Protein AF-A0A2N7YDP6-F1 (afdb_monomer_lite)

Radius of gyration: 19.41 Å; chains: 1; bounding box: 34×48×50 Å

Foldseek 3Di:
DPDDPDPVVCVVPPDDDVVVVVVVVCVVVVPDLLNVLVVVLVVLCVQVVCVVVCVCVPPFDFDADPVRHTDDRDDPPRDNPDDSVNSVPDDD

Secondary structure (DSSP, 8-state):
--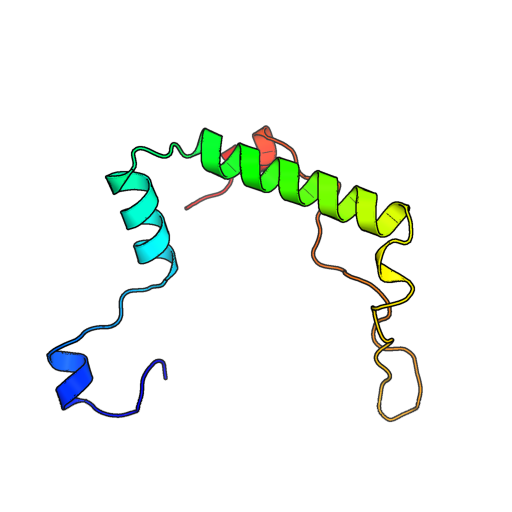S-S-HHHHHHS----HHHHHHHHHHHHT--HHHHHHHHHHHHHHHHHHHHTTTTTTT---EE-TTS-EEE-S-----TT--HHHHHTS--

pLDDT: mean 94.13, std 8.41, range [51.47, 98.62]

Structure (mmCIF, N/CA/C/O backbone):
data_AF-A0A2N7YDP6-F1
#
_entry.id   AF-A0A2N7YDP6-F1
#
loop_
_atom_site.group_PDB
_atom_site.id
_atom_site.type_symbol
_atom_site.label_atom_id
_atom_site.label_alt_id
_atom_site.label_comp_id
_atom_site.label_asym_id
_atom_site.label_entity_id
_atom_site.label_seq_id
_atom_site.pdbx_PDB_ins_code
_atom_site.Cartn_x
_atom_site.Cartn_y
_atom_site.Cartn_z
_atom_site.occupancy
_atom_site.B_iso_or_equiv
_atom_site.auth_seq_id
_atom_site.auth_comp_id
_atom_site.auth_asym_id
_atom_site.auth_atom_id
_atom_site.pdbx_PDB_model_num
ATOM 1 N N . LEU A 1 1 ? -2.154 -24.333 0.388 1.00 51.47 1 LEU A N 1
ATOM 2 C CA . LEU A 1 1 ? -1.801 -24.723 -1.000 1.00 51.47 1 LEU A CA 1
ATOM 3 C C . LEU A 1 1 ? -2.597 -23.850 -1.968 1.00 51.47 1 LEU A C 1
ATOM 5 O O . LEU A 1 1 ? -3.813 -23.846 -1.855 1.00 51.47 1 LEU A O 1
ATOM 9 N N . MET A 1 2 ? -1.957 -23.125 -2.893 1.00 57.38 2 MET A N 1
ATOM 10 C CA . MET A 1 2 ? -2.670 -22.362 -3.936 1.00 57.38 2 MET A CA 1
ATOM 11 C C . MET A 1 2 ? -3.343 -23.313 -4.941 1.00 57.38 2 MET A C 1
ATOM 13 O O . MET A 1 2 ? -2.690 -24.218 -5.454 1.00 57.38 2 MET A O 1
ATOM 17 N N . GLY A 1 3 ? -4.647 -23.161 -5.198 1.00 65.31 3 GLY A N 1
ATOM 18 C CA . GLY A 1 3 ? -5.423 -23.940 -6.182 1.00 65.31 3 GLY A CA 1
ATOM 19 C C . GLY A 1 3 ? -6.442 -24.924 -5.580 1.00 65.31 3 GLY A C 1
ATOM 20 O O . GLY A 1 3 ? -6.437 -25.182 -4.383 1.00 65.31 3 GLY A O 1
ATOM 21 N N . SER A 1 4 ? -7.296 -25.507 -6.427 1.00 71.50 4 SER A N 1
ATOM 22 C CA . SER A 1 4 ? -8.474 -26.320 -6.055 1.00 71.50 4 SER A CA 1
ATOM 23 C C . SER A 1 4 ? -8.188 -27.730 -5.503 1.00 71.50 4 SER A C 1
ATOM 25 O O . SER A 1 4 ? -9.113 -28.516 -5.334 1.00 71.50 4 SER A O 1
ATOM 27 N N . GLY A 1 5 ? -6.921 -28.089 -5.264 1.00 81.19 5 GLY A N 1
ATOM 28 C CA . GLY A 1 5 ? -6.523 -29.449 -4.862 1.00 81.19 5 GLY A CA 1
ATOM 29 C C . GLY A 1 5 ? -6.540 -30.491 -5.993 1.00 81.19 5 GLY A C 1
ATOM 30 O O . GLY A 1 5 ? -6.321 -31.668 -5.737 1.00 81.19 5 GLY A O 1
ATOM 31 N N . ASN A 1 6 ? -6.769 -30.081 -7.245 1.00 87.38 6 ASN A N 1
ATOM 32 C CA . ASN A 1 6 ? -6.819 -30.974 -8.404 1.00 87.38 6 ASN A CA 1
ATOM 33 C C . ASN A 1 6 ? -5.473 -31.010 -9.153 1.00 87.38 6 ASN A C 1
ATOM 35 O O . ASN A 1 6 ? -5.137 -30.082 -9.892 1.00 87.38 6 ASN A O 1
ATOM 39 N N . GLU A 1 7 ? -4.704 -32.085 -8.976 1.00 87.00 7 GLU A N 1
ATOM 40 C CA . GLU A 1 7 ? -3.356 -32.223 -9.553 1.00 87.00 7 GLU A CA 1
ATOM 41 C C . GLU A 1 7 ? -3.354 -32.297 -11.083 1.00 87.00 7 GLU A C 1
ATOM 43 O O . GLU A 1 7 ? -2.520 -31.663 -11.730 1.00 87.00 7 GLU A O 1
ATOM 48 N N . ARG A 1 8 ? -4.338 -32.988 -11.676 1.00 89.62 8 ARG A N 1
ATOM 49 C CA . ARG A 1 8 ? -4.477 -33.090 -13.136 1.00 89.62 8 ARG A CA 1
ATOM 50 C C . ARG A 1 8 ? -4.670 -31.714 -13.775 1.00 89.62 8 ARG A C 1
ATOM 52 O O . ARG A 1 8 ? -4.057 -31.423 -14.798 1.00 89.62 8 ARG A O 1
ATOM 59 N N . LEU A 1 9 ? -5.508 -30.866 -13.175 1.00 85.31 9 LEU A N 1
ATOM 60 C CA . LEU A 1 9 ? -5.733 -29.504 -13.666 1.00 85.31 9 LEU A CA 1
ATOM 61 C C . LEU A 1 9 ? -4.508 -28.612 -13.473 1.00 85.31 9 LEU A C 1
ATOM 63 O O . LEU A 1 9 ? -4.180 -27.861 -14.382 1.00 85.31 9 LEU A O 1
ATOM 67 N N . ARG A 1 10 ? -3.802 -28.715 -12.341 1.00 83.94 10 ARG A N 1
ATOM 68 C CA . ARG A 1 10 ? -2.563 -27.949 -12.117 1.00 83.94 10 ARG A CA 1
ATOM 69 C C . ARG A 1 10 ? -1.466 -28.289 -13.121 1.00 83.94 10 ARG A C 1
ATOM 71 O O . ARG A 1 10 ? -0.702 -27.404 -13.482 1.00 83.94 10 ARG A O 1
ATOM 78 N N . HIS A 1 11 ? -1.393 -29.541 -13.570 1.00 84.00 11 HIS A N 1
ATOM 79 C CA . HIS A 1 11 ? -0.424 -29.942 -14.587 1.00 84.00 11 HIS A CA 1
ATOM 80 C C . HIS A 1 11 ? -0.721 -29.304 -15.955 1.00 84.00 11 HIS A C 1
ATOM 82 O O . HIS A 1 11 ? 0.196 -28.847 -16.626 1.00 84.00 11 HIS A O 1
ATOM 88 N N . GLY A 1 12 ? -1.998 -29.234 -16.356 1.00 87.62 12 GLY A N 1
ATOM 89 C CA . GLY A 1 12 ? -2.403 -28.603 -17.622 1.00 87.62 12 GLY A CA 1
ATOM 90 C C . GLY A 1 12 ? -2.492 -27.073 -17.572 1.00 87.62 12 GLY A C 1
ATOM 91 O O . GLY A 1 12 ? -2.331 -26.410 -18.592 1.00 87.62 12 GLY A O 1
ATOM 92 N N . HIS A 1 13 ? -2.743 -26.512 -16.388 1.00 85.00 13 HIS A N 1
ATOM 93 C CA . HIS A 1 13 ? -2.928 -25.081 -16.153 1.00 85.00 13 HIS A CA 1
ATOM 94 C C . HIS A 1 13 ? -2.135 -24.654 -14.912 1.00 85.00 13 HIS A C 1
ATOM 96 O O . HIS A 1 13 ? -2.716 -24.451 -13.837 1.00 85.00 13 HIS A O 1
ATOM 102 N N . PRO A 1 14 ? -0.800 -24.555 -15.024 1.00 81.19 14 PRO A N 1
ATOM 103 C CA . PRO A 1 14 ? 0.016 -24.089 -13.917 1.00 81.19 14 PRO A CA 1
ATOM 104 C C . PRO A 1 14 ? -0.381 -22.657 -13.544 1.00 81.19 14 PRO A C 1
ATOM 106 O O . PRO A 1 14 ? -0.607 -21.808 -14.405 1.00 81.19 14 PRO A O 1
ATOM 109 N N . GLN A 1 15 ? -0.483 -22.388 -12.243 1.00 82.75 15 GLN A N 1
ATOM 110 C CA . GLN A 1 15 ? -0.741 -21.043 -11.736 1.00 82.75 15 GLN A CA 1
ATOM 111 C C . GLN A 1 15 ? 0.588 -20.319 -11.540 1.00 82.75 15 GLN A C 1
ATOM 113 O O . GLN A 1 15 ? 1.398 -20.721 -10.704 1.00 82.75 15 GLN A O 1
ATOM 118 N N . SER A 1 16 ? 0.800 -19.250 -12.301 1.00 87.62 16 SER A N 1
ATOM 119 C CA . SER A 1 16 ? 1.960 -18.377 -12.138 1.00 87.62 16 SER A CA 1
ATOM 120 C C . SER A 1 16 ? 1.883 -17.591 -10.828 1.00 87.62 16 SER A C 1
ATOM 122 O O . SER A 1 16 ? 0.801 -17.262 -10.331 1.00 87.62 16 SER A O 1
ATOM 124 N N . HIS A 1 17 ? 3.049 -17.263 -10.270 1.00 90.38 17 HIS A N 1
ATOM 125 C CA . HIS A 1 17 ? 3.141 -16.341 -9.144 1.00 90.38 17 HIS A CA 1
ATOM 126 C C . HIS A 1 17 ? 2.564 -14.977 -9.548 1.00 90.38 17 HIS A C 1
ATOM 128 O O . HIS A 1 17 ? 2.919 -14.452 -10.601 1.00 90.38 17 HIS A O 1
ATOM 134 N N . GLN A 1 18 ? 1.700 -14.380 -8.722 1.00 92.81 18 GLN A N 1
ATOM 135 C CA . GLN A 1 18 ? 0.988 -13.151 -9.106 1.00 92.81 18 GLN A CA 1
ATOM 136 C C . GLN A 1 18 ? 1.932 -11.962 -9.343 1.00 92.81 18 GLN A C 1
ATOM 138 O O . GLN A 1 18 ? 1.667 -11.154 -10.225 1.00 92.81 18 GLN A O 1
ATOM 143 N N . GLY A 1 19 ? 3.071 -11.900 -8.640 1.00 94.06 19 GLY A N 1
ATOM 144 C CA . GLY A 1 19 ? 4.123 -10.916 -8.935 1.00 94.06 19 GLY A CA 1
ATOM 145 C C . GLY A 1 19 ? 4.676 -11.049 -10.361 1.00 94.06 19 GLY A C 1
ATOM 146 O O . GLY A 1 19 ? 4.771 -10.057 -11.069 1.00 94.06 19 GLY A O 1
ATOM 147 N N . VAL A 1 20 ? 4.894 -12.283 -10.837 1.00 95.25 20 VAL A N 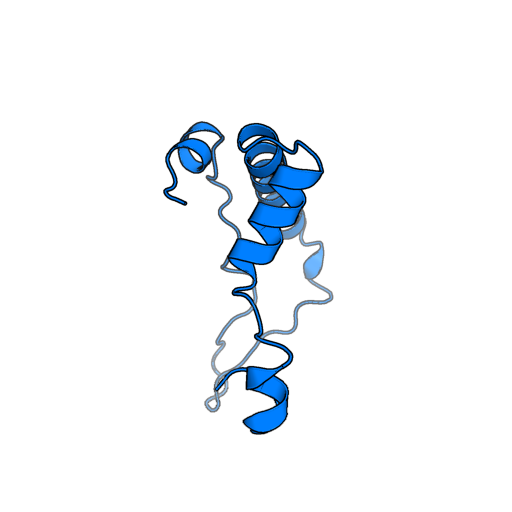1
ATOM 148 C CA . VAL A 1 20 ? 5.359 -12.548 -12.212 1.00 95.25 20 VAL A CA 1
ATOM 149 C C . VAL A 1 20 ? 4.284 -12.179 -13.235 1.00 95.25 20 VAL A C 1
ATOM 151 O O . VAL A 1 20 ? 4.602 -11.702 -14.318 1.00 95.25 20 VAL A O 1
ATOM 154 N N . CYS A 1 21 ? 3.002 -12.365 -12.903 1.00 95.44 21 CYS A N 1
ATOM 155 C CA . CYS A 1 21 ? 1.911 -11.877 -13.747 1.00 95.44 21 CYS A CA 1
ATOM 156 C C . CYS A 1 21 ? 1.933 -10.343 -13.869 1.00 95.44 21 CYS A C 1
ATOM 158 O O . CYS A 1 21 ? 1.725 -9.824 -14.963 1.00 95.44 21 CYS A O 1
ATOM 160 N N . GLY A 1 22 ? 2.205 -9.629 -12.771 1.00 96.56 22 GLY A N 1
ATOM 161 C CA . GLY A 1 22 ? 2.383 -8.174 -12.776 1.00 96.56 22 GLY A CA 1
ATOM 162 C C . GLY A 1 22 ? 3.551 -7.736 -13.660 1.00 96.56 22 GLY A C 1
ATOM 163 O O . GLY A 1 22 ? 3.370 -6.884 -14.529 1.00 96.56 22 GLY A O 1
ATOM 164 N N . ASP A 1 23 ? 4.709 -8.384 -13.513 1.00 96.88 23 ASP A N 1
ATOM 165 C CA . ASP A 1 23 ? 5.895 -8.117 -14.338 1.00 96.88 23 ASP A CA 1
ATOM 166 C C . ASP A 1 23 ? 5.645 -8.404 -15.823 1.00 96.88 23 ASP A C 1
ATOM 168 O O . ASP A 1 23 ? 6.109 -7.661 -16.691 1.00 96.88 23 ASP A O 1
ATOM 172 N N . ALA A 1 24 ? 4.889 -9.462 -16.135 1.00 96.94 24 ALA A N 1
ATOM 173 C CA . ALA A 1 24 ? 4.526 -9.802 -17.505 1.00 96.94 24 ALA A CA 1
ATOM 174 C C . ALA A 1 24 ? 3.670 -8.703 -18.146 1.00 96.94 24 ALA A 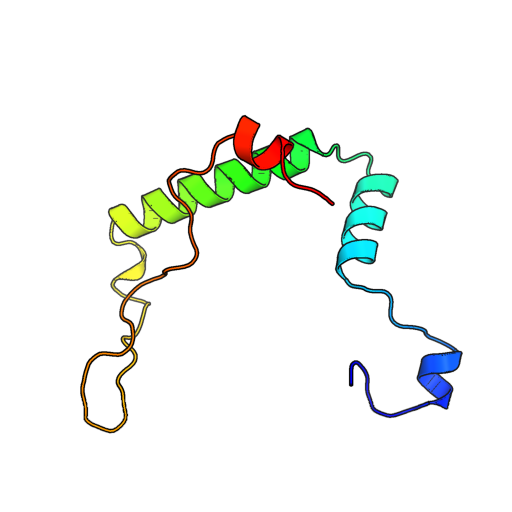C 1
ATOM 176 O O . ALA A 1 24 ? 3.975 -8.278 -19.258 1.00 96.94 24 ALA A O 1
ATOM 177 N N . ILE A 1 25 ? 2.657 -8.194 -17.436 1.00 98.12 25 ILE A N 1
ATOM 178 C CA . ILE A 1 25 ? 1.835 -7.072 -17.915 1.00 98.12 25 ILE A CA 1
ATOM 179 C C . ILE A 1 25 ? 2.709 -5.832 -18.126 1.00 98.12 25 ILE A C 1
ATOM 181 O O . ILE A 1 25 ? 2.662 -5.234 -19.196 1.00 98.12 25 ILE A O 1
ATOM 185 N N . ALA A 1 26 ? 3.545 -5.474 -17.147 1.00 98.25 26 ALA A N 1
ATOM 186 C CA . ALA A 1 26 ? 4.428 -4.316 -17.265 1.00 98.25 26 ALA A CA 1
ATOM 187 C C . ALA A 1 26 ? 5.376 -4.435 -18.471 1.00 98.25 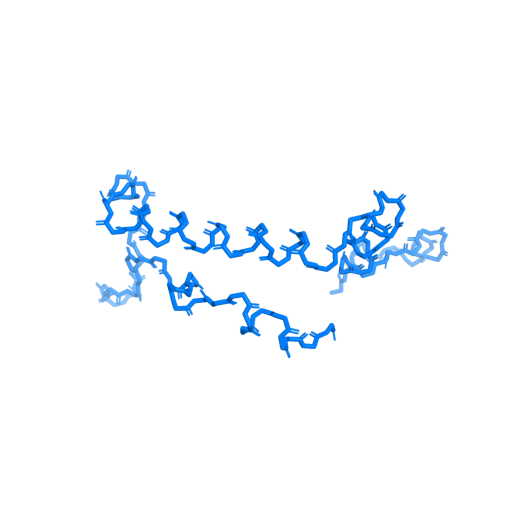26 ALA A C 1
ATOM 189 O O . ALA A 1 26 ? 5.548 -3.477 -19.221 1.00 98.25 26 ALA A O 1
ATOM 190 N N . SER A 1 27 ? 5.927 -5.628 -18.705 1.00 98.00 27 SER A N 1
ATOM 191 C CA . SER A 1 27 ? 6.816 -5.907 -19.838 1.00 98.00 27 SER A CA 1
ATOM 192 C C . SER A 1 27 ? 6.092 -5.838 -21.184 1.00 98.00 27 SER A C 1
ATOM 194 O O . SER A 1 27 ? 6.631 -5.285 -22.139 1.00 98.00 27 SER A O 1
ATOM 196 N N . MET A 1 28 ? 4.879 -6.394 -21.270 1.00 98.31 28 MET A N 1
ATOM 197 C CA . MET A 1 28 ? 4.074 -6.413 -22.497 1.00 98.31 28 MET A CA 1
ATOM 198 C C . MET A 1 28 ? 3.593 -5.015 -22.892 1.00 98.31 28 MET A C 1
ATOM 200 O O . MET A 1 28 ? 3.609 -4.674 -24.071 1.00 98.31 28 MET A O 1
ATOM 204 N N . GLU A 1 29 ? 3.206 -4.207 -21.907 1.00 98.44 29 GLU A N 1
ATOM 205 C CA . GLU A 1 29 ? 2.655 -2.864 -22.115 1.00 98.44 29 GLU A CA 1
ATOM 206 C C . GLU A 1 29 ? 3.727 -1.758 -22.080 1.00 98.44 29 GLU A C 1
ATOM 208 O O . GLU A 1 29 ? 3.418 -0.581 -22.261 1.00 98.44 29 GLU A O 1
ATOM 213 N N . GLY A 1 30 ? 4.997 -2.106 -21.841 1.00 98.19 30 GLY A N 1
ATOM 214 C CA . GLY A 1 30 ? 6.099 -1.142 -21.777 1.00 98.19 30 GLY A CA 1
ATOM 215 C C . GLY A 1 30 ? 6.023 -0.182 -20.583 1.00 98.19 30 GLY A C 1
ATOM 216 O O . GLY A 1 30 ? 6.469 0.961 -20.680 1.00 98.19 30 GLY A O 1
ATOM 217 N N . ILE A 1 31 ? 5.456 -0.622 -19.457 1.00 98.44 31 ILE A N 1
ATOM 218 C CA . ILE A 1 31 ? 5.345 0.175 -18.231 1.00 98.44 31 ILE A CA 1
ATOM 219 C C . ILE A 1 31 ? 6.673 0.096 -17.477 1.00 98.44 31 ILE A C 1
ATOM 221 O O . ILE A 1 31 ? 7.069 -0.966 -16.998 1.00 98.44 31 ILE A O 1
ATOM 225 N N . SER A 1 32 ? 7.369 1.227 -17.368 1.00 98.19 32 SER A N 1
ATOM 226 C CA . SER A 1 32 ? 8.683 1.270 -16.727 1.00 98.19 32 SER A CA 1
ATOM 227 C C . SER A 1 32 ? 8.597 1.160 -15.199 1.00 98.19 32 SER A C 1
ATOM 229 O O . SER A 1 32 ? 7.574 1.479 -14.586 1.00 98.19 32 SER A O 1
ATOM 231 N N . ARG A 1 33 ? 9.707 0.762 -14.563 1.00 97.75 33 ARG A N 1
ATOM 232 C CA . ARG A 1 33 ? 9.831 0.734 -13.097 1.00 97.75 33 ARG A CA 1
ATOM 233 C C . ARG A 1 33 ? 9.550 2.106 -12.483 1.00 97.75 33 ARG A C 1
ATOM 235 O O . ARG A 1 33 ? 8.857 2.189 -11.477 1.00 97.75 33 ARG A O 1
ATOM 242 N N . GLU A 1 34 ? 10.022 3.177 -13.112 1.00 98.12 34 GLU A N 1
ATOM 243 C CA . GLU A 1 34 ? 9.809 4.549 -12.647 1.00 98.12 34 GLU A CA 1
ATOM 244 C C . GLU A 1 34 ? 8.324 4.932 -12.684 1.00 98.12 34 GLU A C 1
ATOM 246 O O . GLU A 1 34 ? 7.847 5.614 -11.780 1.00 98.12 34 GLU A O 1
ATOM 251 N N . ALA A 1 35 ? 7.573 4.475 -13.694 1.00 98.44 35 ALA A N 1
ATOM 252 C CA . ALA A 1 35 ? 6.132 4.708 -13.776 1.00 98.44 35 ALA A CA 1
ATOM 253 C C . ALA A 1 35 ? 5.363 3.948 -12.680 1.00 98.44 35 ALA A C 1
ATOM 255 O O . ALA A 1 35 ? 4.442 4.503 -12.073 1.00 98.44 35 ALA A O 1
ATOM 256 N N . LEU A 1 36 ? 5.764 2.704 -12.392 1.00 98.44 36 LEU A N 1
ATOM 257 C CA . LEU A 1 36 ? 5.207 1.910 -11.292 1.00 98.44 36 LEU A CA 1
ATOM 258 C C . LEU A 1 36 ? 5.494 2.565 -9.932 1.00 98.44 36 LEU A C 1
ATOM 260 O O . LEU A 1 36 ? 4.573 2.756 -9.134 1.00 98.44 36 LEU A O 1
ATOM 264 N N . ASP A 1 37 ? 6.740 2.981 -9.696 1.00 98.50 37 ASP A N 1
ATOM 265 C CA . ASP A 1 37 ? 7.148 3.659 -8.462 1.00 98.50 37 ASP A CA 1
ATOM 266 C C . ASP A 1 37 ? 6.448 5.021 -8.308 1.00 98.50 37 ASP A C 1
ATOM 268 O O . ASP A 1 37 ? 6.020 5.378 -7.209 1.00 98.50 37 ASP A O 1
ATOM 272 N N . ALA A 1 38 ? 6.249 5.770 -9.398 1.00 98.56 38 ALA A N 1
ATOM 273 C CA . ALA A 1 38 ? 5.515 7.035 -9.369 1.00 98.56 38 ALA A CA 1
ATOM 274 C C . ALA A 1 38 ? 4.054 6.844 -8.927 1.00 98.56 38 ALA A C 1
ATOM 276 O O . ALA A 1 38 ? 3.550 7.616 -8.105 1.00 98.56 38 ALA A O 1
ATOM 277 N N . LEU A 1 39 ? 3.384 5.796 -9.421 1.00 98.56 39 LEU A N 1
ATOM 278 C CA . LEU A 1 39 ? 2.032 5.453 -8.982 1.00 98.56 39 LEU A CA 1
ATOM 279 C C . LEU A 1 39 ? 2.010 5.018 -7.511 1.00 98.56 39 LEU A C 1
ATOM 281 O O . LEU A 1 39 ? 1.125 5.439 -6.762 1.00 98.56 39 LEU A O 1
ATOM 285 N N . ALA A 1 40 ? 2.985 4.216 -7.078 1.00 98.38 40 ALA A N 1
ATOM 286 C CA . ALA A 1 40 ? 3.100 3.790 -5.686 1.00 98.38 40 ALA A CA 1
ATOM 287 C C . ALA A 1 40 ? 3.288 4.988 -4.737 1.00 98.38 40 ALA A C 1
ATOM 289 O O . ALA A 1 40 ? 2.596 5.084 -3.721 1.00 98.38 40 ALA A O 1
ATOM 290 N N . LEU A 1 41 ? 4.153 5.943 -5.095 1.00 98.62 41 LEU A N 1
ATOM 291 C CA . LEU A 1 41 ? 4.366 7.173 -4.331 1.00 98.62 41 LEU A CA 1
ATOM 292 C C . LEU A 1 41 ? 3.090 8.018 -4.237 1.00 98.62 41 LEU A C 1
ATOM 294 O O . LEU A 1 41 ? 2.740 8.503 -3.161 1.00 98.62 41 LEU A O 1
ATOM 298 N N . GLU A 1 42 ? 2.382 8.193 -5.353 1.00 98.62 42 GLU A N 1
ATOM 299 C CA . GLU A 1 42 ? 1.119 8.933 -5.379 1.00 98.62 42 GLU A CA 1
ATOM 300 C C . GLU A 1 42 ? 0.050 8.254 -4.510 1.00 98.62 42 GLU A C 1
ATOM 302 O O . GLU A 1 42 ? -0.670 8.925 -3.767 1.00 98.62 42 GLU A O 1
ATOM 307 N N . SER A 1 43 ? -0.020 6.921 -4.536 1.00 98.62 43 SER A N 1
ATOM 308 C CA . SER A 1 43 ? -0.915 6.154 -3.667 1.00 98.62 43 SER A CA 1
ATOM 309 C C . SER A 1 43 ? -0.618 6.403 -2.185 1.00 98.62 43 SER A C 1
ATOM 311 O O . SER A 1 43 ? -1.545 6.652 -1.413 1.00 98.62 43 SER A O 1
ATOM 313 N N . GLN A 1 44 ? 0.659 6.396 -1.787 1.00 98.56 44 GLN A N 1
ATOM 314 C CA . GLN A 1 44 ? 1.072 6.666 -0.403 1.00 98.56 44 GLN A CA 1
ATOM 315 C C . GLN A 1 44 ? 0.691 8.083 0.043 1.00 98.56 44 GLN A C 1
ATOM 317 O O . GLN A 1 44 ? 0.110 8.266 1.114 1.00 98.56 44 GLN A O 1
ATOM 322 N N . LYS A 1 45 ? 0.921 9.087 -0.813 1.00 98.31 45 LYS A N 1
ATOM 323 C CA . LYS A 1 45 ? 0.522 10.480 -0.547 1.00 98.31 45 LYS A CA 1
ATOM 324 C C . LYS A 1 45 ? -0.988 10.623 -0.367 1.00 98.31 45 LYS A C 1
ATOM 326 O O . LYS A 1 45 ? -1.438 11.285 0.569 1.00 98.31 45 LYS A O 1
ATOM 331 N N . ARG A 1 46 ? -1.782 9.991 -1.237 1.00 98.31 46 ARG A N 1
ATOM 332 C CA . ARG A 1 46 ? -3.251 10.029 -1.160 1.00 98.31 46 ARG A CA 1
ATOM 333 C C . ARG A 1 46 ? -3.780 9.350 0.094 1.00 98.31 46 ARG A C 1
ATOM 335 O O . ARG A 1 46 ? -4.677 9.903 0.726 1.00 98.31 46 ARG A O 1
ATOM 342 N N . ALA A 1 47 ? -3.227 8.193 0.458 1.00 98.19 47 ALA A N 1
ATOM 343 C CA . ALA A 1 47 ? -3.608 7.484 1.675 1.00 98.19 47 ALA A CA 1
ATOM 344 C C . ALA A 1 47 ? -3.318 8.335 2.921 1.00 98.19 47 ALA A C 1
ATOM 346 O O . ALA A 1 47 ? -4.221 8.568 3.723 1.00 98.19 47 ALA A O 1
ATOM 347 N N . ALA A 1 48 ? -2.106 8.891 3.027 1.00 97.56 48 ALA A N 1
ATOM 348 C CA . ALA A 1 48 ? -1.726 9.765 4.136 1.00 97.56 48 ALA A CA 1
ATOM 349 C C . ALA A 1 48 ? -2.639 10.999 4.246 1.00 97.56 48 ALA A C 1
ATOM 351 O O . ALA A 1 48 ? -3.088 11.346 5.338 1.00 97.56 48 ALA A O 1
ATOM 352 N N . GLN A 1 49 ? -2.966 11.637 3.116 1.00 98.19 49 GLN A N 1
ATOM 353 C CA . GLN A 1 49 ? -3.879 12.779 3.102 1.00 98.19 49 GLN A CA 1
ATOM 354 C C . GLN A 1 49 ? -5.303 12.387 3.521 1.00 98.19 49 GLN A C 1
ATOM 356 O O . GLN A 1 49 ? -5.920 13.096 4.311 1.00 98.19 49 GLN A O 1
ATOM 361 N N . ALA A 1 50 ? -5.826 11.266 3.018 1.00 97.94 50 ALA A N 1
ATOM 362 C CA . ALA A 1 50 ? -7.170 10.799 3.346 1.00 97.94 50 ALA A CA 1
ATOM 363 C C . ALA A 1 50 ? -7.325 10.472 4.838 1.00 97.94 50 ALA A C 1
ATOM 365 O O . ALA A 1 50 ? -8.339 10.832 5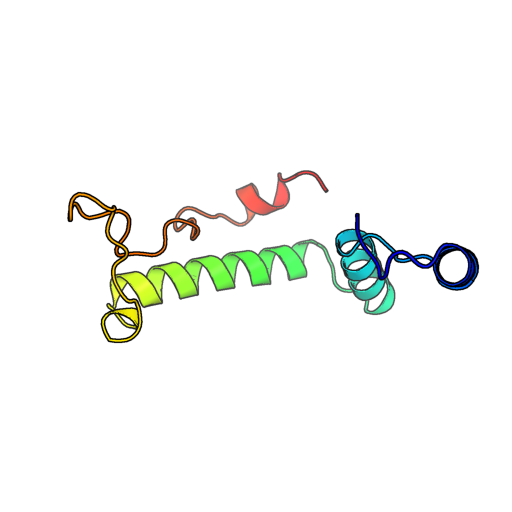.434 1.00 97.94 50 ALA A O 1
ATOM 366 N N . ILE A 1 51 ? -6.305 9.850 5.435 1.00 96.62 51 ILE A N 1
ATOM 367 C CA . ILE A 1 51 ? -6.258 9.555 6.871 1.00 96.62 51 ILE A CA 1
ATOM 368 C C . ILE A 1 51 ? -6.189 10.854 7.677 1.00 96.62 51 ILE A C 1
ATOM 370 O O . ILE A 1 51 ? -6.992 11.056 8.581 1.00 96.62 51 ILE A O 1
ATOM 374 N N . LYS A 1 52 ? -5.295 11.783 7.312 1.00 96.56 52 LYS A N 1
ATOM 375 C CA . LYS A 1 52 ? -5.153 13.077 8.000 1.00 96.56 52 LYS A CA 1
ATOM 376 C C . LYS A 1 52 ? -6.438 13.911 7.986 1.00 96.56 52 LYS A C 1
ATOM 378 O O . LYS A 1 52 ? -6.698 14.657 8.925 1.00 96.56 52 LYS A O 1
ATOM 383 N N . GLU A 1 53 ? -7.210 13.827 6.910 1.00 97.94 53 GLU A N 1
ATOM 384 C CA . GLU A 1 53 ? -8.482 14.538 6.761 1.00 97.94 53 GLU A CA 1
ATOM 385 C C . GLU A 1 53 ? -9.679 13.816 7.403 1.00 97.94 53 GLU A C 1
ATOM 387 O O . GLU A 1 53 ? -10.799 14.316 7.303 1.00 97.94 53 GLU A O 1
ATOM 392 N N . GLY A 1 54 ? -9.481 12.646 8.017 1.00 97.06 54 GLY A N 1
ATOM 393 C CA . GLY A 1 54 ? -10.568 11.876 8.626 1.00 97.06 54 GLY A CA 1
ATOM 394 C C . GLY A 1 54 ? -11.576 11.328 7.609 1.00 97.06 54 GLY A C 1
ATOM 395 O O . GLY A 1 54 ? -12.754 11.124 7.907 1.00 97.06 54 GLY A O 1
ATOM 396 N N . ARG A 1 55 ? -11.154 11.092 6.354 1.00 98.06 55 ARG A N 1
ATOM 397 C CA . ARG A 1 55 ? -12.068 10.614 5.295 1.00 98.06 55 ARG A CA 1
ATOM 398 C C . ARG A 1 55 ? -12.651 9.231 5.595 1.00 98.06 55 ARG A C 1
ATOM 400 O O . ARG A 1 55 ? -13.681 8.879 5.023 1.00 98.06 55 ARG A O 1
ATOM 407 N N . PHE A 1 56 ? -12.001 8.464 6.467 1.00 96.81 56 PHE A N 1
ATOM 408 C CA . PHE A 1 56 ? -12.395 7.107 6.837 1.00 96.81 56 PHE A CA 1
ATOM 409 C C . PHE A 1 56 ? -13.135 7.014 8.178 1.00 96.81 56 PHE A C 1
ATOM 411 O O . PHE A 1 56 ? -13.652 5.943 8.489 1.00 96.81 56 PHE A O 1
ATOM 418 N N . ASP A 1 57 ? -13.287 8.119 8.919 1.00 95.44 57 ASP A N 1
ATOM 419 C CA . ASP A 1 57 ? -13.844 8.148 10.286 1.00 95.44 57 ASP A CA 1
ATOM 420 C C . ASP A 1 57 ? -15.268 7.576 10.388 1.00 95.44 57 ASP A C 1
ATOM 422 O O . ASP A 1 57 ? -15.721 7.169 11.452 1.00 95.44 57 ASP A O 1
ATOM 426 N N . LYS A 1 58 ? -16.005 7.552 9.272 1.00 96.62 58 LYS A N 1
ATOM 427 C CA . LYS A 1 58 ? -17.378 7.022 9.196 1.00 96.62 58 LYS A CA 1
ATOM 428 C C . LYS A 1 58 ? -17.462 5.602 8.636 1.00 96.62 58 LYS A C 1
ATOM 430 O O . LYS A 1 58 ? -18.563 5.117 8.385 1.00 96.62 58 LYS A O 1
ATOM 435 N N . SER A 1 59 ? -16.336 4.978 8.308 1.00 97.19 59 SER A N 1
ATOM 436 C CA . SER A 1 59 ? -16.300 3.721 7.547 1.00 97.19 59 SER A CA 1
ATOM 437 C C . SER A 1 59 ? -15.321 2.695 8.101 1.00 97.19 59 SER A C 1
ATOM 439 O O . SER A 1 59 ? -15.528 1.504 7.881 1.00 97.19 59 SER A O 1
ATOM 441 N N . VAL A 1 60 ? -14.296 3.124 8.835 1.00 95.94 60 VAL A N 1
ATOM 442 C CA . VAL A 1 60 ? -13.445 2.224 9.615 1.00 95.94 60 VAL A CA 1
ATOM 443 C C . VAL A 1 60 ? -14.158 1.901 10.920 1.00 95.94 60 VAL A C 1
ATOM 445 O O . VAL A 1 60 ? -14.605 2.794 11.636 1.00 95.94 60 VAL A O 1
ATOM 448 N N . ILE A 1 61 ? -14.304 0.608 11.194 1.00 97.19 61 ILE A N 1
ATOM 449 C CA . ILE A 1 61 ? -14.892 0.108 12.433 1.00 97.19 61 ILE A CA 1
ATOM 450 C C . ILE A 1 61 ? -13.755 -0.402 13.306 1.00 97.19 61 ILE A C 1
ATOM 452 O O . ILE A 1 61 ? -12.989 -1.268 12.881 1.00 97.19 61 ILE A O 1
ATOM 456 N N . GLU A 1 62 ? -13.669 0.135 14.518 1.00 97.75 62 GLU A N 1
ATOM 457 C CA . GLU A 1 62 ? -12.679 -0.257 15.513 1.00 97.75 62 GLU A CA 1
ATOM 458 C C . GLU A 1 62 ? -12.765 -1.757 15.814 1.00 97.75 62 GLU A C 1
ATOM 460 O O . GLU A 1 62 ? -13.844 -2.341 15.968 1.00 97.75 62 GLU A O 1
ATOM 465 N N . VAL A 1 63 ? -11.602 -2.387 15.922 1.00 98.00 63 VAL A N 1
ATOM 466 C CA . VAL A 1 63 ? -11.467 -3.790 16.295 1.00 98.00 63 VAL A CA 1
ATOM 467 C C . VAL A 1 63 ? -11.105 -3.860 17.771 1.00 98.00 63 VAL A C 1
ATOM 469 O O . VAL A 1 63 ? -10.152 -3.224 18.217 1.00 98.00 63 VAL A O 1
ATOM 472 N N . PHE A 1 64 ? -11.833 -4.681 18.525 1.00 98.44 64 PHE A N 1
ATOM 473 C CA . PHE A 1 64 ? -11.596 -4.919 19.949 1.00 98.44 64 PHE A CA 1
ATOM 474 C C . PHE A 1 64 ? -11.091 -6.339 20.199 1.00 98.44 64 PHE A C 1
ATOM 476 O O . PHE A 1 64 ? -11.423 -7.282 19.476 1.00 98.44 64 PHE A O 1
ATOM 483 N N . LYS A 1 65 ? -10.300 -6.502 21.259 1.00 98.38 65 LYS A N 1
ATOM 484 C CA . LYS A 1 65 ? -9.908 -7.813 21.782 1.00 98.38 65 LYS A CA 1
ATOM 485 C C . LYS A 1 65 ? -11.061 -8.434 22.573 1.00 98.38 65 LYS A C 1
ATOM 487 O O . LYS A 1 65 ? -12.024 -7.765 22.941 1.00 98.38 65 LYS A O 1
ATOM 492 N N . ALA A 1 66 ? -10.938 -9.722 22.893 1.00 98.00 66 ALA A N 1
ATOM 493 C CA . ALA A 1 66 ? -11.952 -10.450 23.661 1.00 98.00 66 ALA A CA 1
ATOM 494 C C . ALA A 1 66 ? -12.190 -9.884 25.078 1.00 98.00 66 ALA A C 1
ATOM 496 O O . ALA A 1 66 ? -13.268 -10.071 25.632 1.00 98.00 66 ALA A O 1
ATOM 497 N N . ASP A 1 67 ? -11.203 -9.192 25.654 1.00 97.81 67 ASP A N 1
ATOM 498 C CA . ASP A 1 67 ? -11.302 -8.520 26.956 1.00 97.81 67 ASP A CA 1
ATOM 499 C C . ASP A 1 67 ? -11.920 -7.108 26.878 1.00 97.81 67 ASP A C 1
ATOM 501 O O . ASP A 1 67 ? -12.026 -6.426 27.895 1.00 97.81 67 ASP A O 1
ATOM 505 N N . GLY A 1 68 ? -12.331 -6.668 25.682 1.00 97.69 68 GLY A N 1
ATOM 506 C CA . GLY A 1 68 ? -12.915 -5.352 25.432 1.00 97.69 68 GLY A CA 1
ATOM 507 C C . GLY A 1 68 ? -11.899 -4.224 25.235 1.00 97.69 68 GLY A C 1
ATOM 508 O O . GLY A 1 68 ? -12.308 -3.087 25.013 1.00 97.69 68 GLY A O 1
ATOM 509 N N . THR A 1 69 ? -10.590 -4.494 25.289 1.00 98.44 69 THR A N 1
ATOM 510 C CA . THR A 1 69 ? -9.570 -3.474 24.995 1.00 98.44 69 THR A CA 1
ATOM 511 C C . THR A 1 69 ? -9.454 -3.211 23.491 1.00 98.44 69 THR A C 1
ATOM 513 O O . THR A 1 69 ? -9.641 -4.117 22.674 1.00 98.44 69 THR A O 1
ATOM 516 N N . LEU A 1 70 ? -9.135 -1.967 23.114 1.00 98.00 70 LEU A N 1
ATOM 517 C CA . LEU A 1 70 ? -8.939 -1.584 21.715 1.00 98.00 70 LEU A CA 1
ATOM 518 C C . LEU A 1 70 ? -7.759 -2.361 21.109 1.00 98.00 70 LEU A C 1
ATOM 520 O O . LEU A 1 70 ? -6.669 -2.414 21.689 1.00 98.00 70 LEU A O 1
ATOM 524 N N . ALA A 1 71 ? -7.990 -2.992 19.959 1.00 98.00 71 ALA A N 1
ATOM 525 C CA . ALA A 1 71 ? -6.966 -3.696 19.197 1.00 98.00 71 ALA A CA 1
ATOM 526 C C . ALA A 1 71 ? -6.408 -2.822 18.069 1.00 98.00 71 ALA A C 1
ATOM 528 O O . ALA A 1 71 ? -5.190 -2.745 17.941 1.00 98.00 71 ALA A O 1
ATOM 529 N N . LEU A 1 72 ? -7.283 -2.193 17.276 1.00 97.88 72 LEU A N 1
ATOM 530 C CA . LEU A 1 72 ? -6.909 -1.336 16.149 1.00 97.88 72 LEU A CA 1
ATOM 531 C C . LEU A 1 72 ? -8.087 -0.441 15.729 1.00 97.88 72 LEU A C 1
ATOM 533 O O . LEU A 1 72 ? -9.202 -0.938 15.583 1.00 97.88 72 LEU A O 1
ATOM 537 N N . ASP A 1 73 ? -7.839 0.847 15.501 1.00 96.38 73 ASP A N 1
ATOM 538 C CA . ASP A 1 73 ? -8.831 1.854 15.078 1.00 96.38 73 ASP A CA 1
ATOM 539 C C . ASP A 1 73 ? -8.444 2.612 13.792 1.00 96.38 73 ASP A C 1
ATOM 541 O O . ASP A 1 73 ? -9.216 3.439 13.307 1.00 96.38 73 ASP A O 1
ATOM 545 N N . HIS A 1 74 ? -7.274 2.337 13.209 1.00 93.81 74 HIS A N 1
ATOM 546 C CA . HIS A 1 74 ? -6.769 3.048 12.034 1.00 93.81 74 HIS A CA 1
ATOM 547 C C . HIS A 1 74 ? -5.920 2.157 11.116 1.00 93.81 74 HIS A C 1
ATOM 549 O O . HIS A 1 74 ? -5.550 1.036 11.456 1.00 93.81 74 HIS A O 1
ATOM 555 N N . GLU A 1 75 ? -5.608 2.674 9.927 1.00 95.25 75 GLU A N 1
ATOM 556 C CA . GLU A 1 75 ? -4.718 2.028 8.959 1.00 95.25 75 GLU A CA 1
ATOM 557 C C . GLU A 1 75 ? -3.243 2.231 9.336 1.00 95.25 75 GLU A C 1
ATOM 559 O O . GLU A 1 75 ? -2.750 3.359 9.341 1.00 95.25 75 GLU A O 1
ATOM 564 N N . GLU A 1 76 ? -2.515 1.139 9.577 1.00 95.69 76 GLU A N 1
ATOM 565 C CA . GLU A 1 76 ? -1.083 1.165 9.935 1.00 95.69 76 GLU A CA 1
ATOM 566 C C . GLU A 1 76 ? -0.147 0.959 8.733 1.00 95.69 76 GLU A C 1
ATOM 568 O O . GLU A 1 76 ? 1.067 1.128 8.839 1.00 95.69 76 GLU A O 1
ATOM 573 N N . PHE A 1 77 ? -0.686 0.536 7.585 1.00 96.38 77 PHE A N 1
ATOM 574 C CA . PHE A 1 77 ? 0.127 0.130 6.437 1.00 96.38 77 PHE A CA 1
ATOM 575 C C . PHE A 1 77 ? 0.674 1.280 5.572 1.00 96.38 77 PHE A C 1
ATOM 577 O O . PHE A 1 77 ? 1.781 1.132 5.036 1.00 96.38 77 PHE A O 1
ATOM 584 N N . PRO A 1 78 ? -0.053 2.399 5.365 1.00 97.12 78 PRO A N 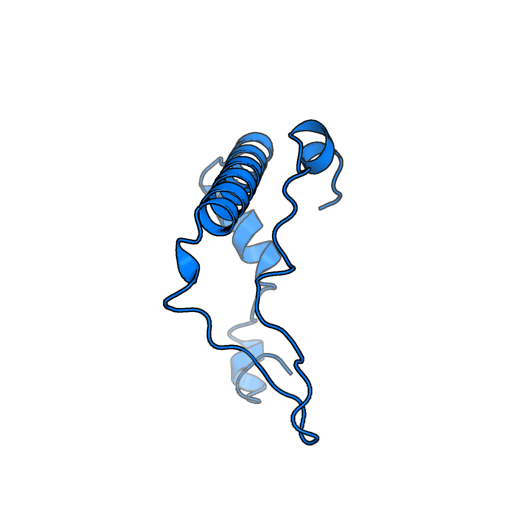1
ATOM 585 C CA . PRO A 1 78 ? 0.500 3.544 4.652 1.00 97.12 78 PRO A CA 1
ATOM 586 C C . PRO A 1 78 ? 1.805 4.034 5.288 1.00 97.12 78 PRO A C 1
ATOM 588 O O . PRO A 1 78 ? 1.944 4.070 6.505 1.00 97.12 78 PRO A O 1
ATOM 591 N N . ARG A 1 79 ? 2.756 4.434 4.442 1.00 97.75 79 ARG A N 1
ATOM 592 C CA . ARG A 1 79 ? 4.087 4.943 4.795 1.00 97.75 79 ARG A CA 1
ATOM 593 C C . ARG A 1 79 ? 4.200 6.390 4.313 1.00 97.75 79 ARG A C 1
ATOM 595 O O . ARG A 1 79 ? 4.654 6.614 3.183 1.00 97.75 79 ARG A O 1
ATOM 602 N N . PRO A 1 80 ? 3.727 7.380 5.094 1.00 94.69 80 PRO A N 1
ATOM 603 C CA . PRO A 1 80 ? 3.685 8.787 4.684 1.00 94.69 80 PRO A CA 1
ATOM 604 C C . PRO A 1 80 ? 5.053 9.368 4.301 1.00 94.69 80 PRO A C 1
ATOM 606 O O . PRO A 1 80 ? 5.126 10.351 3.569 1.00 94.69 80 PRO A O 1
ATOM 609 N N . GLU A 1 81 ? 6.131 8.754 4.782 1.00 97.06 81 GLU A N 1
ATOM 610 C CA . GLU A 1 81 ? 7.528 9.091 4.523 1.00 97.06 81 GLU A CA 1
ATOM 611 C C . GLU A 1 81 ? 8.086 8.516 3.211 1.00 97.06 81 GLU A C 1
ATOM 613 O O . GLU A 1 81 ? 9.261 8.719 2.911 1.00 97.06 81 GLU A O 1
ATOM 618 N N . THR A 1 82 ? 7.274 7.800 2.424 1.00 98.19 82 THR A N 1
ATOM 619 C CA . THR A 1 82 ? 7.698 7.223 1.138 1.00 98.19 82 THR A CA 1
ATOM 620 C C . THR A 1 82 ? 8.293 8.297 0.219 1.00 98.19 82 THR A C 1
ATOM 622 O O . THR A 1 82 ? 7.670 9.330 -0.034 1.00 98.19 82 THR A O 1
ATOM 625 N N . THR A 1 83 ? 9.476 8.028 -0.341 1.00 98.31 83 THR A N 1
ATOM 626 C CA . THR A 1 83 ? 10.158 8.887 -1.325 1.00 98.31 83 THR A CA 1
ATOM 627 C C . THR A 1 83 ? 10.406 8.146 -2.637 1.00 98.31 83 THR A C 1
ATOM 629 O O . THR A 1 83 ? 10.440 6.915 -2.666 1.00 98.31 83 THR A O 1
ATOM 632 N N . ALA A 1 84 ? 10.600 8.888 -3.731 1.00 98.00 84 ALA A N 1
ATOM 633 C CA . ALA A 1 84 ? 10.919 8.296 -5.030 1.00 98.00 84 ALA A CA 1
ATOM 634 C C . ALA A 1 84 ? 12.252 7.529 -4.982 1.00 98.00 84 ALA A C 1
ATOM 636 O O . ALA A 1 84 ? 12.349 6.410 -5.476 1.00 98.00 84 ALA A O 1
ATOM 637 N N . GLU A 1 85 ? 13.258 8.096 -4.314 1.00 98.12 85 GLU A N 1
ATOM 638 C CA . GLU A 1 85 ? 14.578 7.489 -4.134 1.00 98.12 85 GLU A CA 1
ATOM 639 C C . GLU A 1 85 ? 14.495 6.214 -3.289 1.00 98.12 85 GLU A C 1
ATOM 641 O O . GLU A 1 85 ? 15.152 5.218 -3.589 1.00 98.12 85 GLU A O 1
ATOM 646 N N . GLY A 1 86 ? 13.662 6.233 -2.244 1.00 98.44 86 GLY A N 1
ATOM 647 C CA . GLY A 1 86 ? 13.426 5.079 -1.385 1.00 98.44 86 GLY A CA 1
ATOM 648 C C . GLY A 1 86 ? 12.773 3.926 -2.142 1.00 98.44 86 GLY A C 1
ATOM 649 O O . GLY A 1 86 ? 13.205 2.785 -1.992 1.00 98.44 86 GLY A O 1
ATOM 650 N N . LEU A 1 87 ? 11.779 4.220 -2.989 1.00 98.50 87 LEU A N 1
ATOM 651 C CA . LEU A 1 87 ? 11.133 3.221 -3.843 1.00 98.50 87 LEU A CA 1
ATOM 652 C C . LEU A 1 87 ? 12.099 2.653 -4.885 1.00 98.50 87 LEU A C 1
ATOM 654 O O . LEU A 1 87 ? 12.194 1.433 -5.010 1.00 98.50 87 LEU A O 1
ATOM 658 N N . ALA A 1 88 ? 12.875 3.503 -5.561 1.00 98.06 88 ALA A N 1
ATOM 659 C CA . ALA A 1 88 ? 13.842 3.073 -6.571 1.00 98.06 88 ALA A CA 1
ATOM 660 C C . ALA A 1 88 ? 14.939 2.154 -5.997 1.00 98.06 88 ALA A C 1
ATOM 662 O O . ALA A 1 88 ? 15.453 1.282 -6.696 1.00 98.06 88 ALA A O 1
ATOM 663 N N . ALA A 1 89 ? 15.278 2.305 -4.711 1.00 98.06 89 ALA A N 1
ATOM 664 C CA . ALA A 1 89 ? 16.260 1.467 -4.023 1.00 98.06 89 ALA A CA 1
ATOM 665 C C . ALA A 1 89 ? 15.738 0.064 -3.639 1.00 98.06 89 ALA A C 1
ATOM 667 O O . ALA A 1 89 ? 16.528 -0.790 -3.223 1.00 98.06 89 ALA A O 1
ATOM 668 N N . LEU A 1 90 ? 14.428 -0.198 -3.753 1.00 97.88 90 LEU A N 1
ATOM 669 C CA . LEU A 1 90 ? 13.844 -1.499 -3.418 1.00 97.88 90 LEU A CA 1
ATOM 670 C C . LEU A 1 90 ? 14.226 -2.569 -4.445 1.00 97.88 90 LEU A C 1
ATOM 672 O O . LEU A 1 90 ? 14.170 -2.348 -5.661 1.00 97.88 90 LEU A O 1
ATOM 676 N N . LYS A 1 91 ? 14.567 -3.754 -3.927 1.00 96.06 91 LYS A N 1
ATOM 677 C CA . LYS A 1 91 ? 14.858 -4.943 -4.733 1.00 96.06 91 LYS A CA 1
ATOM 678 C C . LYS A 1 91 ? 13.559 -5.512 -5.323 1.00 96.06 91 LYS A C 1
ATOM 680 O O . LYS A 1 91 ? 12.582 -5.590 -4.576 1.00 96.06 91 LYS A O 1
ATOM 685 N N . PRO A 1 92 ? 13.564 -5.906 -6.606 1.00 90.31 92 PRO A N 1
ATOM 686 C CA . PRO A 1 92 ? 12.555 -6.803 -7.163 1.00 90.31 92 PRO A CA 1
ATOM 687 C C . PRO A 1 92 ? 12.502 -8.142 -6.416 1.00 90.31 92 PRO A C 1
ATOM 689 O O . PRO A 1 92 ? 13.575 -8.596 -5.943 1.00 90.31 92 PRO A O 1
#

Sequence (92 aa):
LMGSGNERLRHGHPQSHQGVCGDAIASMEGISREALDALALESQKRAAQAIKEGRFDKSVIEVFKADGTLALDHEEFPRPETTAEGLAALKP